Protein AF-C3YGX5-F1 (afdb_monomer_lite)

Foldseek 3Di:
DPPDPPVVVVVVVVVVVCVVCVVPPPDDDPDPDDPDDDDPPVRCDPVNVVVVVVVVVVVVVVVVVVVVVVVVVVVVVVVVVVVVVVVVVVVVVVVVVVVVVVVVD

Secondary structure (DSSP, 8-state):
----THHHHHHHHHHHHHHHHTTS---SS---PPPPPPPPGGG--HHHHHHHHHHHHHHHHHHHHHHHHHHHHHHHHHHHHHHHHHHHHHHHHHHHHHHHHHTT-

Structure (mmCIF, N/CA/C/O backbone):
data_AF-C3YGX5-F1
#
_entry.id   AF-C3YGX5-F1
#
loop_
_atom_site.group_PDB
_atom_site.id
_atom_site.type_symbol
_atom_site.label_atom_id
_atom_site.label_alt_id
_atom_site.label_comp_id
_atom_site.label_asym_id
_atom_site.label_entity_id
_atom_site.label_seq_id
_atom_site.pdbx_PDB_ins_code
_atom_site.Cartn_x
_atom_site.Cartn_y
_atom_site.Cartn_z
_atom_site.occupancy
_atom_site.B_iso_or_equiv
_atom_site.auth_seq_id
_atom_site.auth_comp_id
_atom_site.auth_asym_id
_atom_site.auth_atom_id
_atom_site.pdbx_PDB_model_num
ATOM 1 N N . PRO A 1 1 ? -21.485 29.292 21.841 1.00 40.81 1 PRO A N 1
ATOM 2 C CA . PRO A 1 1 ? -21.650 27.857 21.496 1.00 40.81 1 PRO A CA 1
ATOM 3 C C . PRO A 1 1 ? -20.554 27.412 20.513 1.00 40.81 1 PRO A C 1
ATOM 5 O O . PRO A 1 1 ? -20.448 28.016 19.448 1.00 40.81 1 PRO A O 1
ATOM 8 N N . PRO A 1 2 ? -19.689 26.439 20.856 1.00 47.66 2 PRO A N 1
ATOM 9 C CA . PRO A 1 2 ? -18.718 25.944 19.890 1.00 47.66 2 PRO A CA 1
ATOM 10 C C . PRO A 1 2 ? -19.455 25.169 18.782 1.00 47.66 2 PRO A C 1
ATOM 12 O O . PRO A 1 2 ? -20.425 24.464 19.080 1.00 47.66 2 PRO A O 1
ATOM 15 N N . PRO A 1 3 ? -19.043 25.309 17.510 1.00 45.62 3 PRO A N 1
ATOM 16 C CA . PRO A 1 3 ? -19.673 24.600 16.410 1.00 45.62 3 PRO A CA 1
ATOM 17 C C . PRO A 1 3 ? -19.497 23.088 16.588 1.00 45.62 3 PRO A C 1
ATOM 19 O O . PRO A 1 3 ? -18.426 22.580 16.913 1.00 45.62 3 PRO A O 1
ATOM 22 N N . THR A 1 4 ? -20.606 22.393 16.388 1.00 51.06 4 THR A N 1
ATOM 23 C CA . THR A 1 4 ? -20.815 20.945 16.410 1.00 51.06 4 THR A CA 1
ATOM 24 C C . THR A 1 4 ? -19.624 20.102 15.920 1.00 51.06 4 THR A C 1
ATOM 26 O O . THR A 1 4 ? -19.234 20.146 14.754 1.00 51.06 4 THR A O 1
ATOM 29 N N . SER A 1 5 ? -19.142 19.268 16.846 1.00 61.03 5 SER A N 1
ATOM 30 C CA . SER A 1 5 ? -18.142 18.180 16.813 1.00 61.03 5 SER A CA 1
ATOM 31 C C . SER A 1 5 ? -17.850 17.457 15.475 1.00 61.03 5 SER A C 1
ATOM 33 O O . SER A 1 5 ? -16.714 17.050 15.231 1.00 61.03 5 SER A O 1
ATOM 35 N N . ALA A 1 6 ? -18.816 17.314 14.564 1.00 52.53 6 ALA A N 1
ATOM 36 C CA . ALA A 1 6 ? -18.647 16.520 13.341 1.00 52.53 6 ALA A CA 1
ATOM 37 C C . ALA A 1 6 ? -17.780 17.198 12.258 1.00 52.53 6 ALA A C 1
ATOM 39 O O . ALA A 1 6 ? -16.981 16.526 11.604 1.00 52.53 6 ALA A O 1
ATOM 40 N N . ALA A 1 7 ? -17.886 18.522 12.091 1.00 54.81 7 ALA A N 1
ATOM 41 C CA . ALA A 1 7 ? -17.132 19.254 11.065 1.00 54.81 7 ALA A CA 1
ATOM 42 C C . ALA A 1 7 ? -15.624 19.286 11.372 1.00 54.81 7 ALA A C 1
ATOM 44 O O . ALA A 1 7 ? -14.806 19.106 10.474 1.00 54.81 7 ALA A O 1
ATOM 45 N N . SER A 1 8 ? -15.270 19.420 12.655 1.00 58.59 8 SER A N 1
ATOM 46 C CA . SER A 1 8 ? -13.881 19.406 13.138 1.00 58.59 8 SER A CA 1
ATOM 47 C C . SER A 1 8 ? -13.240 18.007 13.049 1.00 58.59 8 SER A C 1
ATOM 49 O O . SER A 1 8 ? -12.055 17.864 12.751 1.00 58.59 8 SER A O 1
ATOM 51 N N . SER A 1 9 ? -14.041 16.946 13.231 1.00 61.12 9 SER A N 1
ATOM 52 C CA . SER A 1 9 ? -13.604 15.562 12.978 1.00 61.12 9 SER A CA 1
ATOM 53 C C . SER A 1 9 ? -13.374 15.281 11.491 1.00 61.12 9 SER A C 1
ATOM 55 O O . SER A 1 9 ? -12.399 14.618 11.145 1.00 61.12 9 SER A O 1
ATOM 57 N N . MET A 1 10 ? -14.225 15.805 10.600 1.00 65.81 10 MET A N 1
ATOM 58 C CA . MET A 1 10 ? -14.027 15.657 9.154 1.00 65.81 10 MET A CA 1
ATOM 59 C C . MET A 1 10 ? -12.777 16.384 8.655 1.00 65.81 10 MET A C 1
ATOM 61 O O . MET A 1 10 ? -12.035 15.819 7.853 1.00 65.81 10 MET A O 1
ATOM 65 N N . THR A 1 11 ? -12.493 17.592 9.152 1.00 73.56 11 THR A N 1
ATOM 66 C CA . THR A 1 11 ? -11.265 18.312 8.782 1.00 73.56 11 THR A CA 1
ATOM 67 C C . THR A 1 11 ? -10.015 17.588 9.278 1.00 73.56 11 THR A C 1
ATOM 69 O O . THR A 1 11 ? -9.075 17.428 8.503 1.00 73.56 11 THR A O 1
ATOM 72 N N . MET A 1 12 ? -10.022 17.055 10.508 1.00 70.38 12 MET A N 1
ATOM 73 C CA . MET A 1 12 ? -8.909 16.240 11.015 1.00 70.38 12 MET A CA 1
ATOM 74 C C . MET A 1 12 ? -8.705 14.943 10.222 1.00 70.38 12 MET A C 1
ATOM 76 O O . MET A 1 12 ? -7.564 14.560 9.966 1.00 70.38 12 MET A O 1
ATOM 80 N N . LEU A 1 13 ? -9.785 14.279 9.796 1.00 66.94 13 LEU A N 1
ATOM 81 C CA . LEU A 1 13 ? -9.712 13.089 8.943 1.00 66.94 13 LEU A CA 1
ATOM 82 C C . LEU A 1 13 ? -9.111 13.402 7.569 1.00 66.94 13 LEU A C 1
ATOM 84 O O . LEU A 1 13 ? -8.265 12.646 7.094 1.00 66.94 13 LEU A O 1
ATOM 88 N N . GLU A 1 14 ? -9.480 14.526 6.955 1.00 68.62 14 GLU A N 1
ATOM 89 C CA . GLU A 1 14 ? -8.916 14.955 5.670 1.00 68.62 14 GLU A CA 1
ATOM 90 C C . GLU A 1 14 ? -7.424 15.319 5.795 1.00 68.62 14 GLU A C 1
ATOM 92 O O . GLU A 1 14 ? -6.617 15.069 4.896 1.00 68.62 14 GLU A O 1
ATOM 97 N N . GLU A 1 15 ? -7.023 15.858 6.943 1.00 71.75 15 GLU A N 1
ATOM 98 C CA . GLU A 1 15 ? -5.638 16.212 7.248 1.00 71.75 15 GLU A CA 1
ATOM 99 C C . GLU A 1 15 ? -4.775 14.975 7.550 1.00 71.75 15 GLU A C 1
ATOM 101 O O . GLU A 1 15 ? -3.648 14.865 7.056 1.00 71.75 15 GLU A O 1
ATOM 106 N N . LEU A 1 16 ? -5.323 13.980 8.259 1.00 65.62 16 LEU A N 1
ATOM 107 C CA . LEU A 1 16 ? -4.709 12.656 8.407 1.00 65.62 16 LEU A CA 1
ATOM 108 C C . LEU A 1 16 ? -4.612 11.930 7.065 1.00 65.62 16 LEU A C 1
ATOM 110 O O . LEU A 1 16 ? -3.571 11.350 6.762 1.00 65.62 16 LEU A O 1
ATOM 114 N N . ARG A 1 17 ? -5.653 11.999 6.229 1.00 67.25 17 ARG A N 1
ATOM 115 C CA . ARG A 1 17 ? -5.643 11.442 4.873 1.00 67.25 17 ARG A CA 1
ATOM 116 C C . ARG A 1 17 ? -4.499 12.044 4.064 1.00 67.25 17 ARG A C 1
ATOM 118 O O . ARG A 1 17 ? -3.732 11.282 3.481 1.00 67.25 17 ARG A O 1
ATOM 125 N N . LYS A 1 18 ? -4.314 13.368 4.092 1.00 62.97 18 LYS A N 1
ATOM 126 C CA . LYS A 1 18 ? -3.175 14.043 3.444 1.00 62.97 18 LYS A CA 1
ATOM 127 C C . LYS A 1 18 ? -1.817 13.584 3.987 1.00 62.97 18 LYS A C 1
ATOM 129 O O . LYS A 1 18 ? -0.886 13.459 3.202 1.00 62.97 18 LYS A O 1
ATOM 134 N N . ARG A 1 19 ? -1.695 13.283 5.285 1.00 63.88 19 ARG A N 1
ATOM 135 C CA . ARG A 1 19 ? -0.451 12.763 5.892 1.00 63.88 19 ARG A CA 1
ATOM 136 C C . ARG A 1 19 ? -0.173 11.301 5.532 1.00 63.88 19 ARG A C 1
ATOM 138 O O . ARG A 1 19 ? 0.957 10.972 5.193 1.00 63.88 19 ARG A O 1
ATOM 145 N N . VAL A 1 20 ? -1.193 10.440 5.538 1.00 60.03 20 VAL A N 1
ATOM 146 C CA . VAL A 1 20 ? -1.079 9.012 5.176 1.00 60.03 20 VAL A CA 1
ATOM 147 C C . VAL A 1 20 ? -0.818 8.839 3.675 1.00 60.03 20 VAL A C 1
ATOM 149 O O . VAL A 1 20 ? 0.041 8.053 3.284 1.00 60.03 20 VAL A O 1
ATOM 152 N N . HIS A 1 21 ? -1.490 9.625 2.829 1.00 55.69 21 HIS A N 1
ATOM 153 C CA . HIS A 1 21 ? -1.234 9.667 1.384 1.00 55.69 21 HIS A CA 1
ATOM 154 C C . HIS A 1 21 ? 0.020 10.485 1.037 1.00 55.69 21 HIS A C 1
ATOM 156 O O . HIS A 1 21 ? 0.536 10.361 -0.070 1.00 55.69 21 HIS A O 1
ATOM 162 N N . GLY A 1 22 ? 0.554 11.267 1.982 1.00 45.97 22 GLY A N 1
ATOM 163 C CA . GLY A 1 22 ? 1.805 12.018 1.853 1.00 45.97 22 GLY A CA 1
ATOM 164 C C . GLY A 1 22 ? 3.057 11.141 1.730 1.00 45.97 22 GLY A C 1
ATOM 165 O O . GLY A 1 22 ? 4.111 11.647 1.363 1.00 45.97 22 GLY A O 1
ATOM 166 N N . GLY A 1 23 ? 2.943 9.826 1.971 1.00 45.25 23 GLY A N 1
ATOM 167 C CA . GLY A 1 23 ? 3.972 8.824 1.645 1.00 45.25 23 GLY A CA 1
ATOM 168 C C . GLY A 1 23 ? 3.933 8.325 0.190 1.00 45.25 23 GLY A C 1
ATOM 169 O O . GLY A 1 23 ? 4.795 7.556 -0.248 1.00 45.25 23 GLY A O 1
ATOM 170 N N . ILE A 1 24 ? 2.943 8.749 -0.598 1.00 52.47 24 ILE A N 1
ATOM 171 C CA . ILE A 1 24 ? 3.017 8.684 -2.054 1.00 52.47 24 ILE A CA 1
ATOM 172 C C . ILE A 1 24 ? 3.671 9.995 -2.466 1.00 52.47 24 ILE A C 1
ATOM 174 O O . ILE A 1 24 ? 2.984 10.986 -2.696 1.00 52.47 24 ILE A O 1
ATOM 178 N N . GLU A 1 25 ? 5.004 10.015 -2.534 1.00 46.53 25 GLU A N 1
ATOM 179 C CA . GLU A 1 25 ? 5.706 11.060 -3.274 1.00 46.53 25 GLU A CA 1
ATOM 180 C C . GLU A 1 25 ? 5.100 11.114 -4.686 1.00 46.53 25 GLU A C 1
ATOM 182 O O . GLU A 1 25 ? 5.459 10.336 -5.573 1.00 46.53 25 GLU A O 1
ATOM 187 N N . LEU A 1 26 ? 4.163 12.038 -4.917 1.00 54.03 26 LEU A N 1
ATOM 188 C CA . LEU A 1 26 ? 3.957 12.598 -6.239 1.00 54.03 26 LEU A CA 1
ATOM 189 C C . LEU A 1 26 ? 5.221 13.404 -6.524 1.00 54.03 26 LEU A C 1
ATOM 191 O O . LEU A 1 26 ? 5.307 14.609 -6.295 1.00 54.03 26 LEU A O 1
ATOM 195 N N . THR A 1 27 ? 6.242 12.684 -6.982 1.00 54.03 27 THR A N 1
ATOM 196 C CA . THR A 1 27 ? 7.421 13.247 -7.620 1.00 54.03 27 THR A CA 1
ATOM 197 C C . THR A 1 27 ? 6.949 14.306 -8.608 1.00 54.03 27 THR A C 1
ATOM 199 O O . THR A 1 27 ? 6.032 14.008 -9.372 1.00 54.03 27 THR A O 1
ATOM 202 N N . LYS A 1 28 ? 7.553 15.500 -8.535 1.00 56.66 28 LYS A N 1
ATOM 203 C CA . LYS A 1 28 ? 7.489 16.658 -9.450 1.00 56.66 28 LYS A CA 1
ATOM 204 C C . LYS A 1 28 ? 6.473 16.560 -10.608 1.00 56.66 28 LYS A C 1
ATOM 206 O O . LYS A 1 28 ? 6.526 15.584 -11.358 1.00 56.66 28 LYS A O 1
ATOM 211 N N . PRO A 1 29 ? 5.665 17.615 -10.868 1.00 59.91 29 PRO A N 1
ATOM 212 C CA . PRO A 1 29 ? 4.729 17.632 -11.995 1.00 59.91 29 PRO A CA 1
ATOM 213 C C . PRO A 1 29 ? 5.423 17.136 -13.271 1.00 59.91 29 PRO A C 1
ATOM 215 O O . PRO A 1 29 ? 6.591 17.488 -13.482 1.00 59.91 29 PRO A O 1
ATOM 218 N N . PRO A 1 30 ? 4.762 16.278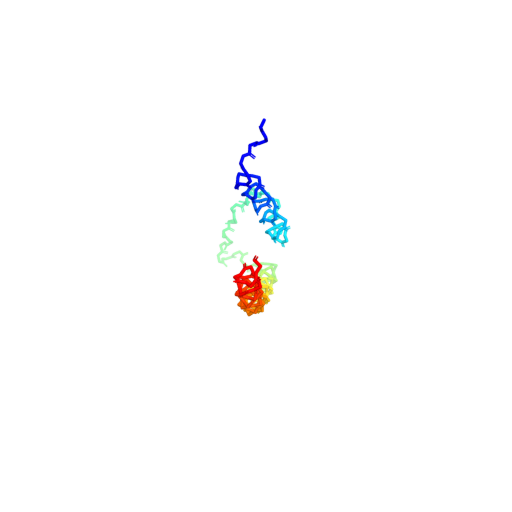 -14.076 1.00 60.59 30 PRO A N 1
ATOM 219 C CA . PRO A 1 30 ? 5.403 15.590 -15.185 1.00 60.59 3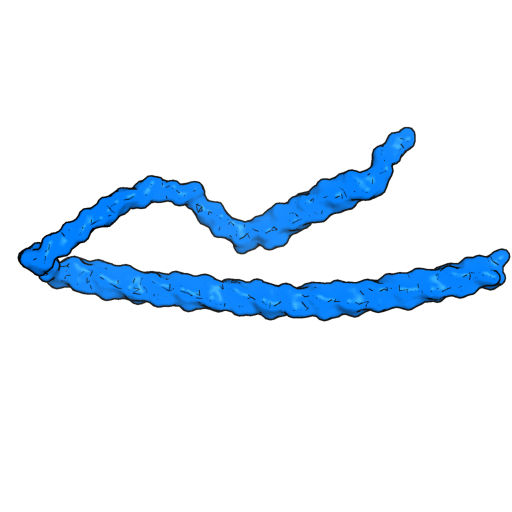0 PRO A CA 1
ATOM 220 C C . PRO A 1 30 ? 6.036 16.624 -16.108 1.00 60.59 30 PRO A C 1
ATOM 222 O O . PRO A 1 30 ? 5.346 17.356 -16.813 1.00 60.59 30 PRO A O 1
ATOM 225 N N . GLN A 1 31 ? 7.367 16.692 -16.074 1.00 71.75 31 GLN A N 1
ATOM 226 C CA . GLN A 1 31 ? 8.126 17.551 -16.968 1.00 71.75 31 GLN A CA 1
ATOM 227 C C . GLN A 1 31 ? 7.759 17.168 -18.406 1.00 71.75 31 GLN A C 1
ATOM 229 O O . GLN A 1 31 ? 7.622 15.967 -18.685 1.00 71.75 31 GLN A O 1
ATOM 234 N N . PRO A 1 32 ? 7.583 18.139 -19.319 1.00 71.69 32 PRO A N 1
ATOM 235 C CA . PRO A 1 32 ? 7.225 17.855 -20.699 1.00 71.69 32 PRO A CA 1
ATOM 236 C C . PRO A 1 32 ? 8.259 16.898 -21.296 1.00 71.69 32 PRO A C 1
ATOM 238 O O . PRO A 1 32 ? 9.413 17.249 -21.547 1.00 71.69 32 PRO A O 1
ATOM 241 N N . ARG A 1 33 ? 7.851 15.637 -21.475 1.00 70.00 33 ARG A N 1
ATOM 242 C CA . ARG A 1 33 ? 8.713 14.598 -22.031 1.00 70.00 33 ARG A CA 1
ATOM 243 C C . ARG A 1 33 ? 8.933 14.936 -23.497 1.00 70.00 33 ARG A C 1
ATOM 245 O O . ARG A 1 33 ? 7.979 14.938 -24.274 1.00 70.00 33 ARG A O 1
ATOM 252 N N . LYS A 1 34 ? 10.184 15.208 -23.880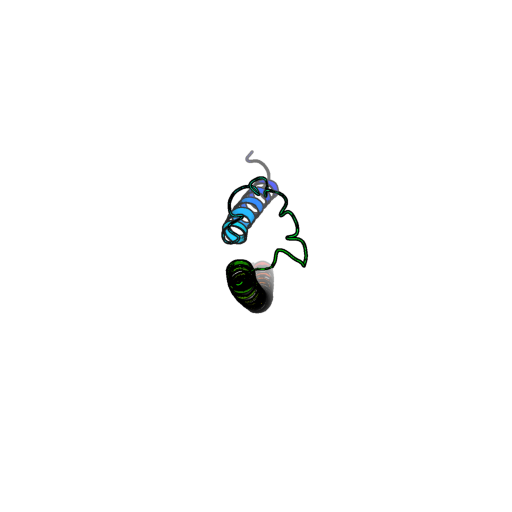 1.00 75.75 34 LYS A N 1
ATOM 253 C CA . LYS A 1 34 ? 10.566 15.299 -25.294 1.00 75.75 34 LYS A CA 1
ATOM 254 C C . LYS A 1 34 ? 10.079 14.021 -25.982 1.00 75.75 34 LYS A C 1
ATOM 256 O O . LYS A 1 34 ? 10.457 12.925 -25.567 1.00 75.75 34 LYS A O 1
ATOM 261 N N . LYS A 1 35 ? 9.198 14.157 -26.980 1.00 71.81 35 LYS A N 1
ATOM 262 C CA . LYS A 1 35 ? 8.713 13.019 -27.771 1.00 71.81 35 LYS A CA 1
ATOM 263 C C . LYS A 1 35 ? 9.933 12.325 -28.374 1.00 71.81 35 LYS A C 1
ATOM 265 O O . LYS A 1 35 ? 10.687 12.949 -29.119 1.00 71.81 35 LYS A O 1
ATOM 270 N N . ALA A 1 36 ? 10.150 11.064 -28.012 1.00 69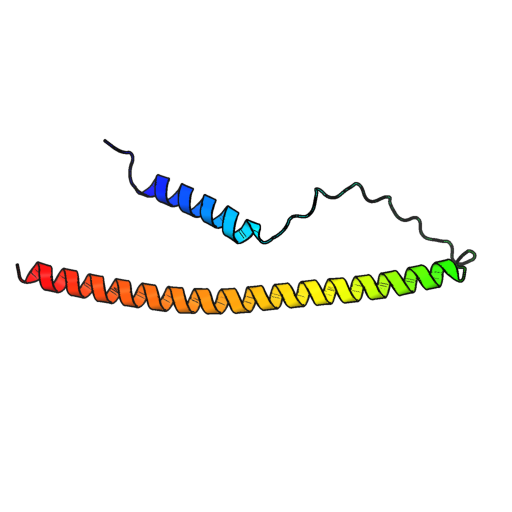.50 36 ALA A N 1
ATOM 271 C CA . ALA A 1 36 ? 11.228 10.279 -28.588 1.00 69.50 36 ALA A CA 1
ATOM 272 C C . ALA A 1 36 ? 10.930 10.072 -30.078 1.00 69.50 36 ALA A C 1
ATOM 274 O O . ALA A 1 36 ? 9.871 9.558 -30.434 1.00 69.50 36 ALA A O 1
ATOM 275 N N . ARG A 1 37 ? 11.843 10.511 -30.946 1.00 75.25 37 ARG A N 1
ATOM 276 C CA . ARG A 1 37 ? 11.817 10.144 -32.363 1.00 75.25 37 ARG A CA 1
ATOM 277 C C . ARG A 1 37 ? 12.315 8.706 -32.487 1.00 75.25 37 ARG A C 1
ATOM 279 O O . ARG A 1 37 ? 13.336 8.362 -31.892 1.00 75.25 37 ARG A O 1
ATOM 286 N N . ASN A 1 38 ? 11.588 7.879 -33.231 1.00 78.56 38 ASN A N 1
ATOM 287 C CA . ASN A 1 38 ? 12.041 6.530 -33.556 1.00 78.56 38 ASN A CA 1
ATOM 288 C C . ASN A 1 38 ? 13.301 6.629 -34.421 1.00 78.56 38 ASN A C 1
ATOM 290 O O . ASN A 1 38 ? 13.323 7.403 -35.375 1.00 78.56 38 ASN A O 1
ATOM 294 N N . VAL A 1 39 ? 14.335 5.863 -34.071 1.00 81.94 39 VAL A N 1
ATOM 295 C CA . VAL A 1 39 ? 15.529 5.721 -34.913 1.00 81.94 39 VAL A CA 1
ATOM 296 C C . VAL A 1 39 ? 15.154 4.811 -36.093 1.00 81.94 39 VAL A C 1
ATOM 298 O O . VAL A 1 39 ? 14.655 3.711 -35.824 1.00 81.94 39 VAL A O 1
ATOM 301 N N . PRO A 1 40 ? 15.332 5.247 -37.357 1.00 87.88 40 PRO A N 1
ATOM 302 C CA . PRO A 1 40 ? 15.109 4.412 -38.539 1.00 87.88 40 PRO A CA 1
ATOM 303 C C . PRO A 1 40 ? 15.918 3.112 -38.480 1.00 87.88 40 PRO A C 1
ATOM 305 O O . PRO A 1 40 ? 17.007 3.081 -37.911 1.00 87.88 40 PRO A O 1
ATOM 308 N N . ASP A 1 41 ? 15.414 2.033 -39.083 1.00 77.25 41 ASP A N 1
ATOM 309 C CA . ASP A 1 41 ? 16.042 0.707 -38.965 1.00 77.25 41 ASP A CA 1
ATOM 310 C C . ASP A 1 41 ? 17.480 0.657 -39.508 1.00 77.25 41 ASP A C 1
ATOM 312 O O . ASP A 1 41 ? 18.316 -0.034 -38.929 1.00 77.25 41 ASP A O 1
ATOM 316 N N . GLY A 1 42 ? 17.791 1.443 -40.545 1.00 81.19 42 GLY A N 1
ATOM 317 C CA . GLY A 1 42 ? 19.139 1.554 -41.117 1.00 81.19 42 GLY A CA 1
ATOM 318 C C . GLY A 1 42 ? 20.141 2.365 -40.284 1.00 81.19 42 GLY A C 1
ATOM 319 O O . GLY A 1 42 ? 21.326 2.355 -40.594 1.00 81.19 42 GLY A O 1
ATOM 320 N N . GLU A 1 43 ? 19.692 3.045 -39.225 1.00 82.81 43 GLU A N 1
ATOM 321 C CA . GLU A 1 43 ? 20.523 3.908 -38.365 1.00 82.81 43 GLU A CA 1
ATOM 322 C C . GLU A 1 43 ? 20.696 3.337 -36.945 1.00 82.81 43 GLU A C 1
ATOM 324 O O . GLU A 1 43 ? 21.214 4.000 -36.043 1.00 82.81 43 GLU A O 1
ATOM 329 N N . LYS A 1 44 ? 20.249 2.096 -36.708 1.00 89.88 44 LYS A N 1
ATOM 330 C CA . LYS A 1 44 ? 20.400 1.413 -35.417 1.00 89.88 44 LYS A CA 1
ATOM 331 C C . LYS A 1 44 ? 21.829 0.907 -35.237 1.00 89.88 44 LYS A C 1
ATOM 333 O O . LYS A 1 44 ? 22.154 -0.230 -35.570 1.00 89.88 44 LYS A O 1
ATOM 338 N N . ASP A 1 45 ? 22.665 1.757 -34.665 1.00 91.06 45 ASP A N 1
ATOM 339 C CA . ASP A 1 45 ? 24.043 1.448 -34.302 1.00 91.06 45 ASP A CA 1
ATOM 340 C C . ASP A 1 45 ? 24.165 0.683 -32.965 1.00 91.06 45 ASP A C 1
ATOM 342 O O . ASP A 1 45 ? 23.191 0.424 -32.249 1.00 91.06 45 ASP A O 1
ATOM 346 N N . ASN A 1 46 ? 25.395 0.318 -32.593 1.00 91.81 46 ASN A N 1
ATOM 347 C CA . ASN A 1 46 ? 25.660 -0.363 -31.323 1.00 91.81 46 ASN A CA 1
ATOM 348 C C . ASN A 1 46 ? 25.234 0.488 -30.102 1.00 91.81 46 ASN A C 1
ATOM 350 O O . ASN A 1 46 ? 24.676 -0.032 -29.134 1.00 91.81 46 ASN A O 1
ATOM 354 N N . SER A 1 47 ? 25.395 1.815 -30.180 1.00 91.62 47 SER A N 1
ATOM 355 C CA . SER A 1 47 ? 24.961 2.761 -29.139 1.00 91.62 47 SER A CA 1
ATOM 356 C C . SER A 1 47 ? 23.441 2.744 -28.922 1.00 91.62 47 SER A C 1
ATOM 358 O O . SER A 1 47 ? 22.954 2.827 -27.787 1.00 91.62 47 SER A O 1
ATOM 360 N N . TYR A 1 48 ? 22.650 2.607 -29.989 1.00 92.62 48 TYR A N 1
ATOM 361 C CA . TYR A 1 48 ? 21.207 2.410 -29.906 1.00 92.62 48 TYR A CA 1
ATOM 362 C C . TYR A 1 48 ? 20.860 1.125 -29.148 1.00 92.62 48 TYR A C 1
ATOM 364 O O . TYR A 1 48 ? 20.042 1.171 -28.223 1.00 92.62 48 TYR A O 1
ATOM 372 N N . TRP A 1 49 ? 21.494 -0.003 -29.486 1.00 93.25 49 TRP A N 1
ATOM 373 C CA . TRP A 1 49 ? 21.224 -1.292 -28.840 1.00 93.25 49 TRP A CA 1
ATOM 374 C C . TRP A 1 49 ? 21.575 -1.291 -27.352 1.00 93.25 49 TRP A C 1
ATOM 376 O O . TRP A 1 49 ? 20.787 -1.777 -26.534 1.00 93.25 49 TRP A O 1
ATOM 386 N N . GLU A 1 50 ? 22.685 -0.664 -26.969 1.00 94.56 50 GLU A N 1
ATOM 387 C CA . GLU A 1 50 ? 23.056 -0.487 -25.563 1.00 94.56 50 GLU A CA 1
ATOM 388 C C . GLU A 1 50 ? 22.038 0.365 -24.795 1.00 94.56 50 GLU A C 1
ATOM 390 O O . GLU A 1 50 ? 21.595 -0.020 -23.706 1.00 94.56 50 GLU A O 1
ATOM 395 N N . ARG A 1 51 ? 21.604 1.500 -25.365 1.00 93.94 51 ARG A N 1
ATOM 396 C CA . ARG A 1 51 ? 20.547 2.337 -24.767 1.00 93.94 51 ARG A CA 1
ATOM 397 C C . ARG A 1 51 ? 19.234 1.569 -24.637 1.00 93.94 51 ARG A C 1
ATOM 399 O O . ARG A 1 51 ? 18.569 1.663 -23.602 1.00 93.94 51 ARG A O 1
ATOM 406 N N . ARG A 1 52 ? 18.864 0.786 -25.654 1.00 95.38 52 ARG A N 1
ATOM 407 C CA . ARG A 1 52 ? 17.643 -0.028 -25.659 1.00 95.38 52 ARG A CA 1
ATOM 408 C C . ARG A 1 52 ? 17.684 -1.105 -24.575 1.00 95.38 52 ARG A C 1
ATOM 410 O O . ARG A 1 52 ? 16.690 -1.254 -23.860 1.00 95.38 52 ARG A O 1
ATOM 417 N N . ARG A 1 53 ? 18.821 -1.795 -24.412 1.00 96.38 53 ARG A N 1
ATOM 418 C CA . ARG A 1 53 ? 19.050 -2.778 -23.341 1.00 96.38 53 ARG A CA 1
ATOM 419 C C . ARG A 1 53 ? 18.908 -2.127 -21.963 1.00 96.38 53 ARG A C 1
ATOM 421 O O . ARG A 1 53 ? 18.071 -2.569 -21.178 1.00 96.38 53 ARG A O 1
ATOM 428 N N . LYS A 1 54 ? 19.622 -1.023 -21.708 1.00 96.62 54 LYS A N 1
ATOM 429 C CA . LYS A 1 54 ? 19.557 -0.283 -20.432 1.00 96.62 54 LYS A CA 1
ATOM 430 C C . LYS A 1 54 ? 18.136 0.183 -20.100 1.00 96.62 54 LYS A C 1
ATOM 432 O O . LYS A 1 54 ? 17.698 0.079 -18.956 1.00 96.62 54 LYS A O 1
ATOM 437 N N . ASN A 1 55 ? 17.382 0.664 -21.092 1.00 96.00 55 ASN A N 1
ATOM 438 C CA . ASN A 1 55 ? 15.993 1.077 -20.885 1.00 96.00 55 ASN A CA 1
ATOM 439 C C . ASN A 1 55 ? 15.069 -0.102 -20.541 1.00 96.00 55 ASN A C 1
ATOM 441 O O . ASN A 1 55 ? 14.227 0.036 -19.656 1.00 96.00 55 ASN A O 1
ATOM 445 N N . ASN A 1 56 ? 15.242 -1.259 -21.187 1.00 96.94 56 ASN A N 1
ATOM 446 C CA . ASN A 1 56 ? 14.488 -2.468 -20.846 1.00 96.94 56 ASN A CA 1
ATOM 447 C C . ASN A 1 56 ? 14.759 -2.920 -19.407 1.00 96.94 56 ASN A C 1
ATOM 449 O O . ASN A 1 56 ? 13.818 -3.217 -18.673 1.00 96.94 56 ASN A O 1
ATOM 453 N N . GLU A 1 57 ? 16.024 -2.920 -18.986 1.00 97.81 57 GLU A N 1
ATOM 454 C CA . GLU A 1 57 ? 16.403 -3.249 -17.608 1.00 97.81 57 GLU A CA 1
ATOM 455 C C . GLU A 1 57 ? 15.805 -2.259 -16.603 1.00 97.81 57 GLU A C 1
ATOM 457 O O . GLU A 1 57 ? 15.232 -2.663 -15.591 1.00 97.81 57 GLU A O 1
ATOM 462 N N . ALA A 1 58 ? 15.871 -0.957 -16.897 1.00 96.31 58 ALA A N 1
ATOM 463 C CA . ALA A 1 58 ? 15.254 0.072 -16.067 1.00 96.31 58 ALA A CA 1
ATOM 464 C C . ALA A 1 58 ? 13.727 -0.092 -15.981 1.00 96.31 58 ALA A C 1
ATOM 466 O O . ALA A 1 58 ? 13.155 0.024 -14.897 1.00 96.31 58 ALA A O 1
ATOM 467 N N . ALA A 1 59 ? 13.066 -0.412 -17.096 1.00 97.25 59 ALA A N 1
ATOM 468 C CA . ALA A 1 59 ? 11.630 -0.660 -17.133 1.00 97.25 59 ALA A CA 1
ATOM 469 C C . ALA A 1 59 ? 11.244 -1.904 -16.320 1.00 97.25 59 ALA A C 1
ATOM 471 O O . ALA A 1 59 ? 10.249 -1.862 -15.596 1.00 97.25 59 ALA A O 1
ATOM 472 N N . LYS A 1 60 ? 12.036 -2.983 -16.391 1.00 97.88 60 LYS A N 1
ATOM 473 C CA . LYS A 1 60 ? 11.842 -4.184 -15.567 1.00 97.88 60 LYS A CA 1
ATOM 474 C C . LYS A 1 60 ? 11.962 -3.849 -14.079 1.00 97.88 60 LYS A C 1
ATOM 476 O O . LYS A 1 60 ? 11.010 -4.078 -13.338 1.00 97.88 60 LYS A O 1
ATOM 481 N N . ARG A 1 61 ? 13.056 -3.195 -13.674 1.00 97.62 61 ARG A N 1
ATOM 482 C CA . ARG A 1 61 ? 13.279 -2.764 -12.283 1.00 97.62 61 ARG A CA 1
ATOM 483 C C . ARG A 1 61 ? 12.162 -1.847 -11.776 1.00 97.62 61 ARG A C 1
ATOM 485 O O . ARG A 1 61 ? 11.698 -1.997 -10.654 1.00 97.62 61 ARG A O 1
ATOM 492 N N . SER A 1 62 ? 11.693 -0.918 -12.610 1.00 97.56 62 SER A N 1
ATOM 493 C CA . SER A 1 62 ? 10.585 -0.022 -12.260 1.00 97.56 62 SER A CA 1
ATOM 494 C C . SER A 1 62 ? 9.272 -0.779 -12.037 1.00 97.56 62 SER A C 1
ATOM 496 O O . SER A 1 62 ? 8.540 -0.467 -11.098 1.00 97.56 62 SER A O 1
ATOM 498 N N . ARG A 1 63 ? 8.977 -1.788 -12.868 1.00 98.44 63 ARG A N 1
ATOM 499 C CA . ARG A 1 63 ? 7.798 -2.649 -12.691 1.00 98.44 63 ARG A CA 1
ATOM 500 C C . ARG A 1 63 ? 7.887 -3.462 -11.403 1.00 98.44 63 ARG A C 1
ATOM 502 O O . ARG A 1 63 ? 6.906 -3.516 -10.671 1.00 98.44 63 ARG A O 1
ATOM 509 N N . GLU A 1 64 ? 9.045 -4.048 -11.115 1.00 97.88 64 GLU A N 1
ATOM 510 C CA . GLU A 1 64 ? 9.281 -4.816 -9.886 1.00 97.88 64 GLU A CA 1
ATOM 511 C C . GLU A 1 64 ? 9.136 -3.942 -8.636 1.00 97.88 64 GLU A C 1
ATOM 513 O O . GLU A 1 64 ? 8.424 -4.322 -7.711 1.00 97.88 64 GLU A O 1
ATOM 518 N N . ALA A 1 65 ? 9.707 -2.733 -8.643 1.00 96.12 65 ALA A N 1
ATOM 519 C CA . ALA A 1 65 ? 9.568 -1.781 -7.543 1.00 96.12 65 ALA A CA 1
ATOM 520 C C . ALA A 1 65 ? 8.106 -1.369 -7.306 1.00 96.12 65 ALA A C 1
ATOM 522 O O . ALA A 1 65 ? 7.654 -1.318 -6.163 1.00 96.12 65 ALA A O 1
ATOM 523 N N . ARG A 1 66 ? 7.339 -1.116 -8.379 1.00 96.62 66 ARG A N 1
ATOM 524 C CA . ARG A 1 66 ? 5.903 -0.825 -8.256 1.00 96.62 66 ARG A CA 1
ATOM 525 C C . ARG A 1 66 ? 5.147 -2.015 -7.664 1.00 96.62 66 ARG A C 1
ATOM 527 O O . ARG A 1 66 ? 4.386 -1.820 -6.726 1.00 96.62 66 ARG A O 1
ATOM 534 N N . LYS A 1 67 ? 5.400 -3.226 -8.165 1.00 97.75 67 LYS A N 1
ATOM 535 C CA . LYS A 1 67 ? 4.755 -4.452 -7.678 1.00 97.75 67 LYS A CA 1
ATOM 536 C C . LYS A 1 67 ? 5.056 -4.707 -6.197 1.00 97.75 67 LYS A C 1
ATOM 538 O O . LYS A 1 67 ? 4.157 -5.083 -5.455 1.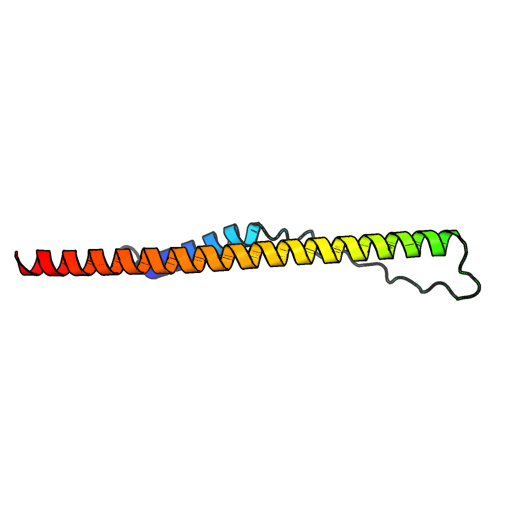00 97.75 67 LYS A O 1
ATOM 543 N N . ALA A 1 68 ? 6.296 -4.481 -5.762 1.00 95.88 68 ALA A N 1
ATOM 544 C CA . ALA A 1 68 ? 6.678 -4.598 -4.356 1.00 95.88 68 ALA A CA 1
ATOM 545 C C . ALA A 1 68 ? 5.911 -3.595 -3.479 1.00 95.88 68 ALA A C 1
ATOM 547 O O . ALA A 1 68 ? 5.333 -3.989 -2.471 1.00 95.88 68 ALA A O 1
ATOM 548 N N . LYS A 1 69 ? 5.827 -2.328 -3.911 1.00 94.12 69 LYS A N 1
ATOM 549 C CA . LYS A 1 69 ? 5.063 -1.288 -3.206 1.00 94.12 69 LYS A CA 1
ATOM 550 C C . LYS A 1 69 ? 3.567 -1.611 -3.135 1.00 94.12 69 LYS A C 1
ATOM 552 O O . LYS A 1 69 ? 2.951 -1.424 -2.094 1.00 94.12 69 LYS A O 1
ATOM 557 N N . GLU A 1 70 ? 2.980 -2.098 -4.225 1.00 95.19 70 GLU A N 1
ATOM 558 C CA . GLU A 1 70 ? 1.579 -2.543 -4.251 1.00 95.19 70 GLU A CA 1
ATOM 559 C C . GLU A 1 70 ? 1.342 -3.706 -3.274 1.00 95.19 70 GLU A C 1
ATOM 561 O O . GLU A 1 70 ? 0.352 -3.695 -2.545 1.00 95.19 70 GLU A O 1
ATOM 566 N N . GLY A 1 71 ? 2.274 -4.663 -3.198 1.00 97.19 71 GLY A N 1
ATOM 567 C CA . GLY A 1 71 ? 2.228 -5.756 -2.224 1.00 97.19 71 GLY A CA 1
ATOM 568 C C . GLY A 1 71 ? 2.304 -5.274 -0.772 1.00 97.19 71 GLY A C 1
ATOM 569 O O . GLY A 1 71 ? 1.511 -5.709 0.058 1.00 97.19 71 GLY A O 1
ATOM 570 N N . GLU A 1 72 ? 3.205 -4.338 -0.467 1.00 96.44 72 GLU A N 1
ATOM 571 C CA . GLU A 1 72 ? 3.322 -3.733 0.867 1.00 96.44 72 GLU A CA 1
ATOM 572 C C . GLU A 1 72 ? 2.030 -3.013 1.282 1.00 96.44 72 GLU A C 1
ATOM 574 O O . GLU A 1 72 ? 1.545 -3.184 2.401 1.00 96.44 72 GLU A O 1
ATOM 579 N N . ILE A 1 73 ? 1.434 -2.247 0.361 1.00 94.88 73 ILE A N 1
ATOM 580 C CA . ILE A 1 73 ? 0.162 -1.554 0.595 1.00 94.88 73 ILE A CA 1
ATOM 581 C C . ILE A 1 73 ? -0.958 -2.560 0.877 1.00 94.88 73 ILE A C 1
ATOM 583 O O . ILE A 1 73 ? -1.737 -2.339 1.803 1.00 94.88 73 ILE A O 1
ATOM 587 N N . ALA A 1 74 ? -1.028 -3.660 0.123 1.00 95.19 74 ALA A N 1
ATOM 588 C CA . ALA A 1 74 ? -2.037 -4.695 0.329 1.00 95.19 74 ALA A CA 1
ATOM 589 C C . ALA A 1 74 ? -1.916 -5.343 1.717 1.00 95.19 74 ALA A C 1
ATOM 591 O O . ALA A 1 74 ? -2.910 -5.444 2.430 1.00 95.19 74 ALA A O 1
ATOM 592 N N . VAL A 1 75 ? -0.698 -5.706 2.139 1.00 96.69 75 VAL A N 1
ATOM 593 C CA . VAL A 1 75 ? -0.456 -6.260 3.484 1.00 96.69 75 VAL A CA 1
ATOM 594 C C . VAL A 1 75 ? -0.856 -5.261 4.567 1.00 96.69 75 VAL A C 1
ATOM 596 O O . VAL A 1 75 ? -1.550 -5.616 5.516 1.00 96.69 75 VAL A O 1
ATOM 599 N N . ARG A 1 76 ? -0.466 -3.991 4.417 1.00 96.44 76 ARG A N 1
ATOM 600 C CA . ARG A 1 76 ? -0.823 -2.945 5.379 1.00 96.44 76 ARG A CA 1
ATOM 601 C C . ARG A 1 76 ? -2.336 -2.744 5.481 1.00 96.44 76 ARG A C 1
ATOM 603 O O . ARG A 1 76 ? -2.824 -2.501 6.579 1.00 96.44 76 ARG A O 1
ATOM 610 N N . ALA A 1 77 ? -3.061 -2.826 4.366 1.00 96.06 77 ALA A N 1
ATOM 611 C CA . ALA A 1 77 ? -4.514 -2.693 4.358 1.00 96.06 77 ALA A CA 1
ATOM 612 C C . ALA A 1 77 ? -5.180 -3.808 5.176 1.00 96.06 77 ALA A C 1
ATOM 614 O O . ALA A 1 77 ? -5.974 -3.500 6.058 1.00 96.06 77 ALA A O 1
ATOM 615 N N . VAL A 1 78 ? -4.770 -5.065 4.965 1.00 97.38 78 VAL A N 1
ATOM 616 C CA . VAL A 1 78 ? -5.285 -6.221 5.721 1.00 97.38 78 VAL A CA 1
ATOM 617 C C . VAL A 1 78 ? -5.066 -6.045 7.225 1.00 97.38 78 VAL A C 1
ATOM 619 O O . VAL A 1 78 ? -6.005 -6.172 8.004 1.00 97.38 78 VAL A O 1
ATOM 622 N N . LEU A 1 79 ? -3.853 -5.670 7.645 1.00 97.94 79 LEU A N 1
ATOM 623 C CA . LEU A 1 79 ? -3.550 -5.471 9.068 1.00 97.94 79 LEU A CA 1
ATOM 624 C C . LEU A 1 79 ? -4.386 -4.346 9.696 1.00 97.94 79 LEU A C 1
ATOM 626 O O . LEU A 1 79 ? -4.855 -4.472 10.826 1.00 97.94 79 LEU A O 1
ATOM 630 N N . LEU A 1 80 ? -4.590 -3.247 8.965 1.00 97.75 80 LEU A N 1
ATOM 631 C CA . LEU A 1 80 ? -5.425 -2.139 9.432 1.00 97.75 80 LEU A CA 1
ATOM 632 C C . LEU A 1 80 ? -6.906 -2.528 9.513 1.00 97.75 80 LEU A C 1
ATOM 634 O O . LEU A 1 80 ? -7.601 -2.060 10.412 1.00 97.75 80 LEU A O 1
ATOM 638 N N . GLU A 1 81 ? -7.399 -3.365 8.599 1.00 97.38 81 GLU A N 1
ATOM 639 C CA . GLU A 1 81 ? -8.765 -3.895 8.641 1.00 97.38 81 GLU A CA 1
ATOM 640 C C . GLU A 1 81 ? -8.977 -4.786 9.872 1.00 97.38 81 GLU A C 1
ATOM 642 O O . GLU A 1 81 ? -9.947 -4.590 10.609 1.00 97.38 81 GLU A O 1
ATOM 647 N N . GLU A 1 82 ? -8.039 -5.693 10.156 1.00 98.25 82 GLU A N 1
ATOM 648 C CA . GLU A 1 82 ? -8.059 -6.544 11.353 1.00 98.25 82 GLU A CA 1
ATOM 649 C C . GLU A 1 82 ? -8.030 -5.717 12.647 1.00 98.25 82 GLU A C 1
ATOM 651 O O . GLU A 1 82 ? -8.843 -5.929 13.555 1.00 98.25 82 GLU A O 1
ATOM 656 N N . GLU A 1 83 ? -7.138 -4.725 12.730 1.00 98.06 83 GLU A N 1
ATOM 657 C CA . GLU A 1 83 ? -7.055 -3.822 13.879 1.00 98.06 83 GLU A CA 1
ATOM 658 C C . GLU A 1 83 ? -8.352 -3.021 14.057 1.00 98.06 83 GLU A C 1
ATOM 660 O O . GLU A 1 83 ? -8.861 -2.884 15.173 1.00 98.06 83 GLU A O 1
ATOM 665 N N . ASN A 1 84 ? -8.943 -2.537 12.962 1.00 98.12 84 ASN A N 1
ATOM 666 C CA . ASN A 1 84 ? -10.191 -1.785 13.009 1.00 98.12 84 ASN A CA 1
ATOM 667 C C . ASN A 1 84 ? -11.351 -2.632 13.547 1.00 98.12 84 ASN A C 1
ATOM 669 O O . ASN A 1 84 ? -12.130 -2.148 14.371 1.00 98.12 84 ASN A O 1
ATOM 673 N N . ILE A 1 85 ? -11.449 -3.893 13.118 1.00 98.44 85 ILE A N 1
ATOM 674 C CA . ILE A 1 85 ? -12.447 -4.844 13.623 1.00 98.44 85 ILE A CA 1
ATOM 675 C C . ILE A 1 85 ? -12.261 -5.050 15.128 1.00 98.44 85 ILE A C 1
ATOM 677 O O . ILE A 1 85 ? -13.221 -4.913 15.891 1.00 98.44 85 ILE A O 1
ATOM 681 N N . LYS A 1 86 ? -11.026 -5.304 15.573 1.00 98.44 86 LYS A N 1
ATOM 682 C CA . LYS A 1 86 ? -10.709 -5.503 16.992 1.00 98.44 86 LYS A CA 1
ATOM 683 C C . LYS A 1 86 ? -11.100 -4.291 17.840 1.00 98.44 86 LYS A C 1
ATOM 685 O O . LYS A 1 86 ? -11.776 -4.446 18.856 1.00 98.44 86 LYS A O 1
ATOM 690 N N . LEU A 1 87 ? -10.731 -3.087 17.405 1.00 98.44 87 LEU A N 1
ATOM 691 C CA . LEU A 1 87 ? -11.073 -1.846 18.103 1.00 98.44 87 LEU A CA 1
ATOM 692 C C . LEU A 1 87 ? -12.588 -1.620 18.160 1.00 98.44 87 LEU A C 1
ATOM 694 O O . LEU A 1 87 ? -13.111 -1.211 19.195 1.00 98.44 87 LEU A O 1
ATOM 698 N N . ARG A 1 88 ? -13.317 -1.912 17.076 1.00 97.94 88 ARG A N 1
ATOM 699 C CA . ARG A 1 88 ? -14.785 -1.811 17.060 1.00 97.94 88 ARG A CA 1
ATOM 700 C C . ARG A 1 88 ? -15.442 -2.775 18.045 1.00 97.94 88 ARG A C 1
ATOM 702 O O . ARG A 1 88 ? -16.389 -2.354 18.705 1.00 97.94 88 ARG A O 1
ATOM 709 N N . SER A 1 89 ? -14.938 -4.007 18.172 1.00 98.38 89 SER A N 1
ATOM 710 C CA . SER A 1 89 ? -15.422 -4.972 19.174 1.00 98.38 89 SER A CA 1
ATOM 711 C C . SER A 1 89 ? -15.242 -4.428 20.587 1.00 98.38 89 SER A C 1
ATOM 713 O O . SER A 1 89 ? -16.215 -4.297 21.323 1.00 98.38 89 SER A O 1
ATOM 715 N N . GLN A 1 90 ? -14.024 -3.989 20.921 1.00 98.19 90 GLN A N 1
ATOM 716 C CA . GLN A 1 90 ? -13.698 -3.446 22.243 1.00 98.19 90 GLN A CA 1
ATOM 717 C C . GLN A 1 90 ? -14.552 -2.221 22.594 1.00 98.19 90 GLN A C 1
ATOM 719 O O . GLN A 1 90 ? -15.053 -2.099 23.708 1.00 98.19 90 GLN A O 1
ATOM 724 N N . VAL A 1 91 ? -14.765 -1.314 21.635 1.00 98.44 91 VAL A N 1
ATOM 725 C CA . VAL A 1 91 ? -15.657 -0.160 21.827 1.00 98.44 91 VAL A CA 1
ATOM 726 C C . VAL A 1 91 ? -17.104 -0.607 22.044 1.00 98.44 91 VAL A C 1
ATOM 728 O O . VAL A 1 91 ? -17.808 0.005 22.846 1.00 98.44 91 VAL A O 1
ATOM 731 N N . GLY A 1 92 ? -17.562 -1.640 21.336 1.00 98.19 92 GLY A N 1
ATOM 732 C CA . GLY A 1 92 ? -18.888 -2.226 21.527 1.00 98.19 92 GLY A CA 1
ATOM 733 C C . GLY A 1 92 ? -19.070 -2.795 22.934 1.00 98.19 92 GLY A C 1
ATOM 734 O O . GLY A 1 92 ? -20.029 -2.435 23.611 1.00 98.19 92 GLY A O 1
ATOM 735 N N . GLU A 1 93 ? -18.122 -3.609 23.391 1.00 98.06 93 GLU A N 1
ATOM 736 C CA . GLU A 1 93 ? -18.112 -4.213 24.730 1.00 98.06 93 GLU A CA 1
ATOM 737 C C . GLU A 1 93 ? -18.121 -3.148 25.835 1.00 98.06 93 GLU A C 1
ATOM 739 O O . GLU A 1 93 ? -18.963 -3.180 26.731 1.00 98.06 93 GLU A O 1
ATOM 744 N N . LEU A 1 94 ? -17.251 -2.137 25.734 1.00 97.94 94 LEU A N 1
ATOM 745 C CA . LEU A 1 94 ? -17.190 -1.048 26.714 1.00 97.94 94 LEU A CA 1
ATOM 746 C C . LEU A 1 94 ? -18.479 -0.221 26.758 1.00 97.94 94 LEU A C 1
ATOM 748 O O . LEU A 1 94 ? -18.896 0.217 27.829 1.00 97.94 94 LEU A O 1
ATOM 752 N N . LYS A 1 95 ? -19.124 0.006 25.607 1.00 97.62 95 LYS A N 1
ATOM 753 C CA . LYS A 1 95 ? -20.417 0.702 25.560 1.00 97.62 95 LYS A CA 1
ATOM 754 C C . LYS A 1 95 ? -21.517 -0.103 26.243 1.00 97.62 95 LYS A C 1
ATOM 756 O O . LYS A 1 95 ? -22.284 0.484 26.998 1.00 97.62 95 LYS A O 1
ATOM 761 N N . GLN A 1 96 ? -21.560 -1.416 26.020 1.00 97.44 96 GLN A N 1
ATOM 762 C CA . GLN A 1 96 ? -22.524 -2.297 26.681 1.00 97.44 96 GLN A CA 1
ATOM 763 C C . GLN A 1 96 ? -22.327 -2.303 28.201 1.00 97.44 96 GLN A C 1
ATOM 765 O O . GLN A 1 96 ? -23.298 -2.162 28.942 1.00 97.44 96 GLN A O 1
ATOM 770 N N . GLU A 1 97 ? -21.082 -2.386 28.678 1.00 96.38 97 GLU A N 1
ATOM 771 C CA . GLU A 1 97 ? -20.803 -2.343 30.119 1.00 96.38 97 GLU A CA 1
ATOM 772 C C . GLU A 1 97 ? -21.185 -0.988 30.731 1.00 96.38 97 GLU A C 1
ATOM 774 O O . GLU A 1 97 ? -21.807 -0.923 31.788 1.00 96.38 97 GLU A O 1
ATOM 779 N N . MET A 1 98 ? -20.900 0.113 30.031 1.00 96.38 98 MET A N 1
ATOM 780 C CA . MET A 1 98 ? -21.335 1.451 30.440 1.00 96.38 98 MET A CA 1
ATOM 781 C C . MET A 1 98 ? -22.859 1.572 30.538 1.00 96.38 98 MET A C 1
ATOM 783 O O . MET A 1 98 ? -23.362 2.200 31.468 1.00 96.38 98 MET A O 1
ATOM 787 N N . GLU A 1 99 ? -23.603 1.008 29.586 1.00 96.88 99 GLU A N 1
ATOM 788 C CA . GLU A 1 99 ? -25.069 0.984 29.623 1.00 96.88 99 GLU A CA 1
ATOM 789 C C . GLU A 1 99 ? -25.585 0.148 30.795 1.00 96.88 99 GLU A C 1
ATOM 791 O O . GLU A 1 99 ? -26.465 0.601 31.527 1.00 96.88 99 GLU A O 1
ATOM 796 N N . ARG A 1 100 ? -24.985 -1.022 31.032 1.00 96.25 100 ARG A N 1
ATOM 797 C CA . ARG A 1 100 ? -25.308 -1.887 32.169 1.00 96.25 100 ARG A CA 1
ATOM 798 C C . ARG A 1 100 ? -25.087 -1.175 33.505 1.00 96.25 100 ARG A C 1
ATOM 800 O O . ARG A 1 100 ? -25.975 -1.200 34.350 1.00 96.25 100 ARG A O 1
ATOM 807 N N . LEU A 1 101 ? -23.937 -0.527 33.696 1.00 95.44 101 LEU A N 1
ATOM 808 C CA . LEU A 1 101 ? -23.630 0.212 34.925 1.00 95.44 101 LEU A CA 1
ATOM 809 C C . LEU A 1 101 ? -24.559 1.413 35.119 1.00 95.44 101 LEU A C 1
ATOM 811 O O . LEU A 1 101 ? -25.003 1.665 36.234 1.00 95.44 101 LEU A O 1
ATOM 815 N N . ARG A 1 102 ? -24.900 2.129 34.040 1.00 95.25 102 ARG A N 1
ATOM 816 C CA . ARG A 1 102 ? -25.875 3.231 34.086 1.00 95.25 102 ARG A CA 1
ATOM 817 C C . ARG A 1 102 ? -27.278 2.772 34.461 1.00 95.25 102 ARG A C 1
ATOM 819 O O . ARG A 1 102 ? -27.995 3.552 35.061 1.00 95.25 102 ARG A O 1
ATOM 826 N N . ALA A 1 103 ? -27.668 1.549 34.112 1.00 92.06 103 ALA A N 1
ATOM 827 C CA . ALA A 1 103 ? -28.966 0.995 34.492 1.00 92.06 103 ALA A CA 1
ATOM 828 C C . ALA A 1 103 ? -29.046 0.578 35.976 1.00 92.06 103 ALA A C 1
ATOM 830 O O . ALA A 1 103 ? -30.135 0.283 36.460 1.00 92.06 103 ALA A O 1
ATOM 831 N N . LEU A 1 104 ? -27.909 0.518 36.683 1.00 89.06 104 LEU A N 1
ATOM 832 C CA . LEU A 1 104 ? -27.818 0.148 38.101 1.00 89.06 104 LEU A CA 1
ATOM 833 C C . LEU A 1 104 ? -27.745 1.357 39.056 1.00 89.06 104 LEU A C 1
ATOM 835 O O . LEU A 1 104 ? -27.754 1.151 40.270 1.00 89.06 104 LEU A O 1
ATOM 839 N N . LEU A 1 105 ? -27.648 2.581 38.526 1.00 73.75 105 LEU A N 1
ATOM 840 C CA . LEU A 1 105 ? -27.609 3.853 39.262 1.00 73.75 105 LEU A CA 1
ATOM 841 C C . LEU A 1 105 ? -28.911 4.631 39.054 1.00 73.75 105 LEU A C 1
ATOM 843 O O . LEU A 1 105 ? -29.322 5.320 40.012 1.00 73.75 105 LEU A O 1
#

pLDDT: mean 82.66, std 17.7, range [40.81, 98.44]

Organism: Branchiostoma floridae (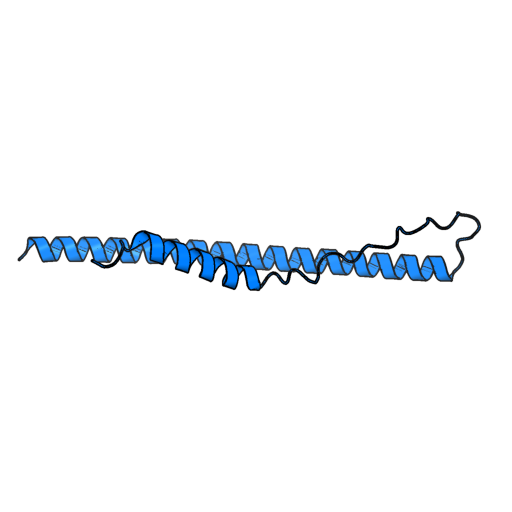NCBI:txid7739)

InterPro domains:
  IPR004827 Basic-leucine zipper domain [PF07716] (44-97)
  IPR004827 Basic-leucine zipper domain [PS50217] (45-105)
  IPR004827 Basic-leucine zipper domain [SM00338] (43-105)
  IPR040223 PAR basic leucine zipper protein [PTHR11988] (2-105)
  IPR046347 Basic-leucine zipper domain superfamily [SSF57959] (43-104)

Radius of gyration: 26.79 Å; chains: 1; bounding box: 55×34×80 Å

Sequence (105 aa):
PPPTSAASSMTMLEELRKRVHGGIELTKPPQPRKKARNVPDGEKDNSYWERRRKNNEAAKRSREARKAKEGEIAVRAVLLEEENIKLRSQVGELKQEMERLRALL